Protein AF-A0A8S2FU86-F1 (afdb_monomer_lite)

Organism: NCBI:txid1234261

Foldseek 3Di:
DFDQAQQRDTDPPPPPPDPPVVVVVVQVPPWDPDAAKAADPVRPQQWIWGADPRDIDIDGHDPQWGADHVVSDIDGPDPDDPPDPPVVVVVVVVVVVVVVVVVVVVVVVVVVVVVVD

InterPro domains:
  IPR002557 Chitin binding domain [PF01607] (32-72)
  IPR036508 Chitin binding domain superfamily [SSF57625] (30-71)

pLDDT: mean 70.26, std 14.3, range [45.41, 91.31]

Radius of gyration: 26.47 Å; chains: 1; bounding box: 70×22×76 Å

Structure (mmCIF, N/CA/C/O backbone):
data_AF-A0A8S2FU86-F1
#
_entry.id   AF-A0A8S2FU86-F1
#
loop_
_atom_site.group_PDB
_atom_site.id
_atom_site.type_symbol
_atom_site.label_atom_id
_atom_site.label_alt_id
_atom_site.label_comp_id
_atom_site.label_asym_id
_atom_site.label_entity_id
_atom_site.label_seq_id
_atom_site.pdbx_PDB_ins_code
_atom_site.Cartn_x
_atom_site.Cartn_y
_atom_site.Cartn_z
_atom_site.occupancy
_atom_site.B_iso_or_equiv
_atom_site.auth_seq_id
_atom_site.auth_comp_id
_atom_site.auth_asym_id
_atom_site.auth_atom_id
_atom_site.pdbx_PDB_model_num
ATOM 1 N N . MET A 1 1 ? 17.126 -7.234 12.240 1.00 46.38 1 MET A N 1
ATOM 2 C CA . MET A 1 1 ? 16.376 -6.029 12.678 1.00 46.38 1 MET A CA 1
ATOM 3 C C . MET A 1 1 ? 14.933 -6.176 12.213 1.00 46.38 1 MET A C 1
ATOM 5 O O . MET A 1 1 ? 14.732 -6.398 11.024 1.00 46.38 1 MET A O 1
ATOM 9 N N . ARG A 1 2 ? 13.944 -6.123 13.115 1.00 45.75 2 ARG A N 1
ATOM 10 C CA . ARG A 1 2 ? 12.520 -6.185 12.735 1.00 45.75 2 ARG A CA 1
ATOM 11 C C . ARG A 1 2 ? 12.142 -4.911 11.973 1.00 45.75 2 ARG A C 1
ATOM 13 O O . ARG A 1 2 ? 12.569 -3.826 12.359 1.00 45.75 2 ARG A O 1
ATOM 20 N N . GLY A 1 3 ? 11.417 -5.045 10.869 1.00 53.75 3 GLY A N 1
ATOM 21 C CA . GLY A 1 3 ? 10.930 -3.921 10.079 1.00 53.75 3 GLY A CA 1
ATOM 22 C C . GLY A 1 3 ? 9.419 -3.927 10.031 1.00 53.75 3 GLY A C 1
ATOM 23 O O . GLY A 1 3 ? 8.832 -4.976 9.815 1.00 53.75 3 GLY A O 1
ATOM 24 N N . VAL A 1 4 ? 8.816 -2.765 10.227 1.00 58.75 4 VAL A N 1
ATOM 25 C CA . VAL A 1 4 ? 7.375 -2.591 10.069 1.00 58.75 4 VAL A CA 1
ATOM 26 C C . VAL A 1 4 ? 7.087 -2.346 8.586 1.00 58.75 4 VAL A C 1
ATOM 28 O O . VAL A 1 4 ? 7.834 -1.601 7.946 1.00 58.75 4 VAL A O 1
ATOM 31 N N . ASP A 1 5 ? 6.091 -3.022 8.024 1.00 69.56 5 ASP A N 1
ATOM 32 C CA . ASP A 1 5 ? 5.603 -2.768 6.667 1.00 69.56 5 ASP A CA 1
ATOM 33 C C . ASP A 1 5 ? 4.560 -1.635 6.641 1.00 69.56 5 ASP A C 1
ATOM 35 O O . ASP A 1 5 ? 4.272 -0.996 7.656 1.00 69.56 5 ASP A O 1
ATOM 39 N N . CYS A 1 6 ? 3.988 -1.374 5.468 1.00 70.38 6 CYS A N 1
ATOM 40 C CA . CYS A 1 6 ? 2.971 -0.339 5.302 1.00 70.38 6 CYS A CA 1
ATOM 41 C C . CYS A 1 6 ? 1.690 -0.603 6.099 1.00 70.38 6 CYS A C 1
ATOM 43 O O . CYS A 1 6 ? 0.937 0.326 6.364 1.00 70.38 6 CYS A O 1
ATOM 45 N N . HIS A 1 7 ? 1.476 -1.829 6.564 1.00 66.25 7 HIS A N 1
ATOM 46 C CA . HIS A 1 7 ? 0.316 -2.233 7.351 1.00 66.25 7 HIS A CA 1
ATOM 47 C C . HIS A 1 7 ? 0.549 -2.153 8.854 1.00 66.25 7 HIS A C 1
ATOM 49 O O . HIS A 1 7 ? -0.368 -2.422 9.627 1.00 66.25 7 HIS A O 1
ATOM 55 N N . GLY A 1 8 ? 1.752 -1.786 9.295 1.00 62.31 8 GLY A N 1
ATOM 56 C CA . GLY A 1 8 ? 2.080 -1.815 10.715 1.00 62.31 8 GLY A CA 1
ATOM 57 C C . GLY A 1 8 ? 2.485 -3.205 11.220 1.00 62.31 8 GLY A C 1
ATOM 58 O O . GLY A 1 8 ? 2.649 -3.381 12.428 1.00 62.31 8 GLY A O 1
ATOM 59 N N . VAL A 1 9 ? 2.670 -4.189 10.335 1.00 61.69 9 VAL A N 1
ATOM 60 C CA . VAL A 1 9 ? 3.047 -5.564 10.675 1.00 61.69 9 VAL A CA 1
ATOM 61 C C . VAL A 1 9 ? 4.567 -5.674 10.786 1.00 61.69 9 VAL A C 1
ATOM 63 O O . VAL A 1 9 ? 5.331 -5.224 9.931 1.00 61.69 9 VAL A O 1
ATOM 66 N N . LEU A 1 10 ? 5.032 -6.284 11.878 1.00 56.75 10 LEU A N 1
ATOM 67 C CA . LEU A 1 10 ? 6.447 -6.569 12.106 1.00 56.75 10 LEU A CA 1
ATOM 68 C C . LEU A 1 10 ? 6.888 -7.743 11.227 1.00 56.75 10 LEU A C 1
ATOM 70 O O . LEU A 1 10 ? 6.713 -8.902 11.594 1.00 56.75 10 LEU A O 1
ATOM 74 N N . HIS A 1 11 ? 7.532 -7.444 10.105 1.00 59.22 11 HIS A N 1
ATOM 75 C CA . HIS A 1 11 ? 8.194 -8.442 9.279 1.00 59.22 11 HIS A CA 1
ATOM 76 C C . HIS A 1 11 ? 9.670 -8.593 9.662 1.00 59.22 11 HIS A C 1
ATOM 78 O O . HIS A 1 11 ? 10.406 -7.631 9.929 1.00 59.22 11 HIS A O 1
ATOM 84 N N . GLU A 1 12 ? 10.138 -9.837 9.656 1.00 56.38 12 GLU A N 1
ATOM 85 C CA . GLU A 1 12 ? 11.555 -10.161 9.731 1.00 56.38 12 GLU A CA 1
ATOM 86 C C . GLU A 1 12 ? 12.217 -9.704 8.420 1.00 56.38 12 GLU A C 1
ATOM 88 O O . GLU A 1 12 ? 12.106 -10.349 7.378 1.00 56.38 12 GLU A O 1
ATOM 93 N N . LYS A 1 13 ? 12.834 -8.511 8.421 1.00 50.66 13 LYS A N 1
ATOM 94 C CA . LYS A 1 13 ? 13.520 -7.978 7.235 1.00 50.66 13 LYS A CA 1
ATOM 95 C C . LYS A 1 13 ? 14.613 -8.971 6.831 1.00 50.66 13 LYS A C 1
ATOM 97 O O . LYS A 1 13 ? 15.642 -9.045 7.502 1.00 50.66 13 LYS A O 1
ATOM 102 N N . ARG A 1 14 ? 14.434 -9.663 5.699 1.00 50.34 14 ARG A N 1
ATOM 103 C CA . ARG A 1 14 ? 15.529 -10.343 4.996 1.00 50.34 14 ARG A CA 1
ATOM 104 C C . ARG A 1 14 ? 16.529 -9.254 4.594 1.00 50.34 14 ARG A C 1
ATOM 106 O O . ARG A 1 14 ? 16.272 -8.494 3.661 1.00 50.34 14 ARG A O 1
ATOM 113 N N . GLN A 1 15 ? 17.605 -9.099 5.365 1.00 49.22 15 GLN A N 1
ATOM 114 C CA . GLN A 1 15 ? 18.684 -8.165 5.058 1.00 49.22 15 GLN A CA 1
ATOM 115 C C . GLN A 1 15 ? 19.341 -8.635 3.760 1.00 49.22 15 GLN A C 1
ATOM 117 O O . GLN A 1 15 ? 20.194 -9.517 3.762 1.00 49.22 15 GLN A O 1
ATOM 122 N N . ARG A 1 16 ? 18.920 -8.071 2.625 1.00 57.03 16 ARG A N 1
ATOM 123 C CA . ARG A 1 16 ? 19.759 -8.085 1.432 1.00 57.03 16 ARG A CA 1
ATOM 124 C C . ARG A 1 16 ? 20.895 -7.119 1.738 1.00 57.03 16 ARG A C 1
ATOM 126 O O . ARG A 1 16 ? 20.715 -5.913 1.602 1.00 57.03 16 ARG A O 1
ATOM 133 N N . ASN A 1 17 ? 22.016 -7.645 2.227 1.00 53.78 17 ASN A N 1
ATOM 134 C CA . ASN A 1 17 ? 23.288 -6.931 2.246 1.00 53.78 17 ASN A CA 1
ATOM 135 C C . ASN A 1 17 ? 23.696 -6.723 0.785 1.00 53.78 17 ASN A C 1
ATOM 137 O O . ASN A 1 17 ? 24.455 -7.505 0.221 1.00 53.78 17 ASN A O 1
ATOM 141 N N . LEU A 1 18 ? 23.080 -5.734 0.144 1.00 59.16 18 LEU A N 1
ATOM 142 C CA . LEU A 1 18 ? 23.389 -5.332 -1.214 1.00 59.16 18 LEU A CA 1
ATOM 143 C C . LEU A 1 18 ? 24.416 -4.197 -1.112 1.00 59.16 18 LEU A C 1
ATOM 145 O O . LEU A 1 18 ? 24.179 -3.262 -0.341 1.00 59.16 18 LEU A O 1
ATOM 149 N N . PRO A 1 19 ? 25.562 -4.279 -1.808 1.00 62.34 19 PRO A N 1
ATOM 150 C CA . PRO A 1 19 ? 26.570 -3.226 -1.762 1.00 62.34 19 PRO A CA 1
ATOM 151 C C . PRO A 1 19 ? 25.945 -1.881 -2.155 1.00 62.34 19 PRO A C 1
ATOM 153 O O . PRO A 1 19 ? 25.073 -1.825 -3.022 1.00 62.34 19 PRO A O 1
ATOM 156 N N . LEU A 1 20 ? 26.386 -0.798 -1.506 1.00 54.28 20 LEU A N 1
ATOM 157 C CA . LEU A 1 20 ? 25.881 0.568 -1.713 1.00 54.28 20 LEU A CA 1
ATOM 158 C C . LEU A 1 20 ? 25.913 1.010 -3.188 1.00 54.28 20 LEU A C 1
ATOM 160 O O . LEU A 1 20 ? 25.058 1.787 -3.605 1.00 54.28 20 LEU A O 1
ATOM 164 N N . GLU A 1 21 ? 26.825 0.456 -3.991 1.00 50.16 21 GLU A N 1
ATOM 165 C CA . GLU A 1 21 ? 26.894 0.671 -5.443 1.00 50.16 21 GLU A CA 1
ATOM 166 C C . GLU A 1 21 ? 25.683 0.115 -6.217 1.00 50.16 21 GLU A C 1
ATOM 168 O O . GLU A 1 21 ? 25.319 0.669 -7.251 1.00 50.16 21 GLU A O 1
ATOM 173 N N . LEU A 1 22 ? 24.993 -0.920 -5.718 1.00 54.06 22 LEU A N 1
ATOM 174 C CA . LEU A 1 22 ? 23.789 -1.476 -6.357 1.00 54.06 22 LEU A CA 1
ATOM 175 C C . LEU A 1 22 ? 22.488 -0.768 -5.949 1.00 54.06 22 LEU A C 1
ATOM 177 O O . LEU A 1 22 ? 21.513 -0.830 -6.693 1.00 54.06 22 LEU A O 1
ATOM 181 N N . LEU A 1 23 ? 22.457 -0.075 -4.804 1.00 54.56 23 LEU A N 1
ATOM 182 C CA . LEU A 1 23 ? 21.274 0.682 -4.358 1.00 54.56 23 LEU A CA 1
ATOM 183 C C . LEU A 1 23 ? 20.972 1.884 -5.268 1.00 54.56 23 LEU A C 1
ATOM 185 O O . LEU A 1 23 ? 19.824 2.311 -5.377 1.00 54.56 23 LEU A O 1
ATOM 189 N N . ILE A 1 24 ? 21.998 2.423 -5.932 1.00 55.12 24 ILE A N 1
ATOM 190 C CA . ILE A 1 24 ? 21.858 3.542 -6.873 1.00 55.12 24 ILE A CA 1
ATOM 191 C C . ILE A 1 24 ? 21.221 3.062 -8.187 1.00 55.12 24 ILE A C 1
ATOM 193 O O . ILE A 1 24 ? 20.381 3.757 -8.754 1.00 55.12 24 ILE A O 1
ATOM 197 N N . ILE A 1 25 ? 21.558 1.850 -8.638 1.00 54.66 25 ILE A N 1
ATOM 198 C CA . ILE A 1 25 ? 21.024 1.263 -9.875 1.00 54.66 25 ILE A CA 1
ATOM 199 C C . ILE A 1 25 ? 19.578 0.772 -9.681 1.00 54.66 25 ILE A C 1
ATOM 201 O O . ILE A 1 25 ? 18.781 0.861 -10.610 1.00 54.66 25 ILE A O 1
ATOM 205 N N . ASP A 1 26 ? 19.202 0.327 -8.476 1.00 53.88 26 ASP A N 1
ATOM 206 C CA . ASP A 1 26 ? 17.845 -0.173 -8.182 1.00 53.88 26 ASP A CA 1
ATOM 207 C C . ASP A 1 26 ? 16.778 0.937 -8.284 1.00 53.88 26 ASP A C 1
ATOM 209 O O . ASP A 1 26 ? 15.682 0.704 -8.787 1.00 53.88 26 ASP A O 1
ATOM 213 N N . ARG A 1 27 ? 17.117 2.183 -7.907 1.00 53.78 27 ARG A N 1
ATOM 214 C CA . ARG A 1 27 ? 16.218 3.342 -8.083 1.00 53.78 27 ARG A CA 1
ATOM 215 C C . ARG A 1 27 ? 16.031 3.770 -9.539 1.00 53.78 27 ARG A C 1
ATOM 217 O O . ARG A 1 27 ? 14.991 4.324 -9.870 1.00 53.78 27 ARG A O 1
ATOM 224 N N . LEU A 1 28 ? 17.019 3.521 -10.397 1.00 57.00 28 LEU A N 1
ATOM 225 C CA . LEU A 1 28 ? 16.978 3.861 -11.825 1.00 57.00 28 LEU A CA 1
ATOM 226 C C . LEU A 1 28 ? 16.390 2.739 -12.690 1.00 57.00 28 LEU A C 1
ATOM 228 O O . LEU A 1 28 ? 16.130 2.948 -13.872 1.00 57.00 28 LEU A O 1
ATOM 232 N N . LYS A 1 29 ? 16.187 1.548 -12.118 1.00 63.16 29 LYS A N 1
ATOM 233 C CA . LYS A 1 29 ? 15.731 0.354 -12.835 1.00 63.16 29 LYS A CA 1
ATOM 234 C C . LYS A 1 29 ? 14.350 -0.099 -12.370 1.00 63.16 29 LYS A C 1
ATOM 236 O O . LYS A 1 29 ? 14.076 -1.296 -12.289 1.00 63.16 29 LYS A O 1
ATOM 241 N N . PHE A 1 30 ? 13.465 0.850 -12.083 1.00 68.50 30 PHE A N 1
ATOM 242 C CA . PHE A 1 30 ? 12.054 0.524 -11.974 1.00 68.50 30 PHE A CA 1
ATOM 243 C C . PHE A 1 30 ? 11.493 0.355 -13.390 1.00 68.50 30 PHE A C 1
ATOM 245 O O . PHE A 1 30 ? 11.272 1.328 -14.103 1.00 68.50 30 PHE A O 1
ATOM 252 N N . ASN A 1 31 ? 11.355 -0.897 -13.831 1.00 70.44 31 ASN A N 1
ATOM 253 C CA . ASN A 1 31 ? 10.819 -1.214 -15.149 1.00 70.44 31 ASN A CA 1
ATOM 254 C C . ASN A 1 31 ? 9.381 -1.714 -15.005 1.00 70.44 31 ASN A C 1
ATOM 256 O O . ASN A 1 31 ? 9.143 -2.742 -14.364 1.00 70.44 31 ASN A O 1
ATOM 260 N N . CYS A 1 32 ? 8.439 -0.997 -15.613 1.00 77.12 32 CYS A N 1
ATOM 261 C CA . CYS A 1 32 ? 7.048 -1.419 -15.696 1.00 77.12 32 CYS A CA 1
ATOM 262 C C . CYS A 1 32 ? 6.970 -2.745 -16.463 1.00 77.12 32 CYS A C 1
ATOM 264 O O . CYS A 1 32 ? 7.343 -2.821 -17.631 1.00 77.12 32 CYS A O 1
ATOM 266 N N . THR A 1 33 ? 6.517 -3.808 -15.799 1.00 79.38 33 THR A N 1
ATOM 267 C CA . THR A 1 33 ? 6.319 -5.123 -16.441 1.00 79.38 33 THR A CA 1
ATOM 268 C C . THR A 1 33 ? 4.911 -5.267 -16.999 1.00 79.38 33 THR A C 1
ATOM 270 O O . THR A 1 33 ? 4.722 -5.902 -18.032 1.00 79.38 33 THR A O 1
ATOM 273 N N . THR A 1 34 ? 3.937 -4.649 -16.335 1.00 86.75 34 THR A N 1
ATOM 274 C CA . THR A 1 34 ? 2.534 -4.572 -16.737 1.00 86.75 34 THR A CA 1
ATOM 275 C C . THR A 1 34 ? 1.963 -3.224 -16.313 1.00 86.75 34 THR A C 1
ATOM 277 O O . THR A 1 34 ? 2.511 -2.562 -15.431 1.00 86.75 34 THR A O 1
ATOM 280 N N . ASP A 1 35 ? 0.843 -2.833 -16.909 1.00 89.50 35 ASP A N 1
ATOM 281 C CA . ASP A 1 35 ? 0.107 -1.667 -16.435 1.00 89.50 35 ASP A CA 1
ATOM 282 C C . ASP A 1 35 ? -0.449 -1.931 -15.033 1.00 89.50 35 ASP A C 1
ATOM 284 O O . ASP A 1 35 ? -0.949 -3.022 -14.737 1.00 89.50 35 ASP A O 1
ATOM 288 N N . GLY A 1 36 ? -0.340 -0.941 -14.153 1.00 89.50 36 GLY A N 1
ATOM 289 C CA . GLY A 1 36 ? -0.780 -1.078 -12.773 1.00 89.50 36 GLY A CA 1
ATOM 290 C C . GLY A 1 36 ? -0.069 -0.153 -11.797 1.00 89.50 36 GLY A C 1
ATOM 291 O O . GLY A 1 36 ? 0.707 0.724 -12.169 1.00 89.50 36 GLY A O 1
ATOM 292 N N . LEU A 1 37 ? -0.370 -0.367 -10.518 1.00 89.19 37 LEU A N 1
ATOM 293 C CA . LEU A 1 37 ? 0.195 0.383 -9.403 1.00 89.19 37 LEU A CA 1
ATOM 294 C C . LEU A 1 37 ? 1.153 -0.509 -8.617 1.00 89.19 37 LEU A C 1
ATOM 296 O O . LEU A 1 37 ? 0.807 -1.637 -8.250 1.00 89.19 37 LEU A O 1
ATOM 300 N N . TYR A 1 38 ? 2.328 0.025 -8.315 1.00 87.06 38 TYR A N 1
ATOM 301 C CA . TYR A 1 38 ? 3.414 -0.681 -7.654 1.00 87.06 38 TYR A CA 1
ATOM 302 C C . TYR A 1 38 ? 3.906 0.086 -6.419 1.00 87.06 38 TYR A C 1
ATOM 304 O O . TYR A 1 38 ? 3.848 1.315 -6.391 1.00 87.06 38 TYR A O 1
ATOM 312 N N . PRO A 1 39 ? 4.403 -0.614 -5.385 1.00 84.56 39 PRO A N 1
ATOM 313 C CA . PRO A 1 39 ? 4.962 0.034 -4.202 1.00 84.56 39 PRO A CA 1
ATOM 314 C C . PRO A 1 39 ? 6.321 0.676 -4.469 1.00 84.56 39 PRO A C 1
ATOM 316 O O . PRO A 1 39 ? 7.097 0.179 -5.287 1.00 84.56 39 PRO A O 1
ATOM 319 N N . ASP A 1 40 ? 6.650 1.697 -3.681 1.00 84.12 40 ASP A N 1
ATOM 320 C CA . ASP A 1 40 ? 7.997 2.257 -3.652 1.00 84.12 40 ASP A CA 1
ATOM 321 C C . ASP A 1 40 ? 9.037 1.216 -3.162 1.00 84.12 40 ASP A C 1
ATOM 323 O O . ASP A 1 40 ? 8.860 0.584 -2.108 1.00 84.12 40 ASP A O 1
ATOM 327 N N . PRO A 1 41 ? 10.157 1.025 -3.887 1.00 75.06 41 PRO A N 1
ATOM 328 C CA . PRO A 1 41 ? 11.203 0.070 -3.523 1.00 75.06 41 PRO A CA 1
ATOM 329 C C . PRO A 1 41 ? 11.955 0.460 -2.242 1.00 75.06 41 PRO A C 1
ATOM 331 O O . PRO A 1 41 ? 12.520 -0.413 -1.573 1.00 75.06 41 PRO A O 1
ATOM 334 N N . ASN A 1 42 ? 11.938 1.741 -1.854 1.00 75.25 42 ASN A N 1
ATOM 335 C CA . ASN A 1 42 ? 12.507 2.215 -0.588 1.00 75.25 42 ASN A CA 1
ATOM 336 C C . ASN A 1 42 ? 11.565 1.981 0.605 1.00 75.25 42 ASN A C 1
ATOM 338 O O . ASN A 1 42 ? 11.956 2.246 1.745 1.00 75.25 42 ASN A O 1
ATOM 342 N N . LYS A 1 43 ? 10.385 1.390 0.364 1.00 73.81 43 LYS A N 1
ATOM 343 C CA . LYS A 1 43 ? 9.341 1.094 1.352 1.00 73.81 43 LYS A CA 1
ATOM 344 C C . LYS A 1 43 ? 8.676 2.347 1.922 1.00 73.81 43 LYS A C 1
ATOM 346 O O . LYS A 1 43 ? 8.207 2.310 3.061 1.00 73.81 43 LYS A O 1
ATOM 351 N N . ASP A 1 44 ? 8.629 3.436 1.158 1.00 79.88 44 ASP A N 1
ATOM 352 C CA . ASP A 1 44 ? 7.796 4.583 1.504 1.00 79.88 44 ASP A CA 1
ATOM 353 C C . ASP A 1 44 ? 6.334 4.311 1.134 1.00 79.88 44 ASP A C 1
ATOM 355 O O . ASP A 1 44 ? 5.946 4.260 -0.028 1.00 79.88 44 ASP A O 1
ATOM 359 N N . CYS A 1 45 ? 5.501 4.131 2.151 1.00 84.06 45 CYS A N 1
ATOM 360 C CA . CYS A 1 45 ? 4.096 3.767 1.990 1.00 84.06 45 CYS A CA 1
ATOM 361 C C . CYS A 1 45 ? 3.225 4.906 1.455 1.00 84.06 45 CYS A C 1
ATOM 363 O O . CYS A 1 45 ? 2.077 4.672 1.080 1.00 84.06 45 CYS A O 1
ATOM 365 N N . TYR A 1 46 ? 3.740 6.134 1.452 1.00 87.38 46 TYR A N 1
ATOM 366 C CA . TYR A 1 46 ? 3.055 7.293 0.894 1.00 87.38 46 TYR A CA 1
ATOM 367 C C . TYR A 1 46 ? 3.342 7.486 -0.589 1.00 87.38 46 TYR A C 1
ATOM 369 O O . TYR A 1 46 ? 2.709 8.336 -1.208 1.00 87.38 46 TYR A O 1
ATOM 377 N N . ILE A 1 47 ? 4.268 6.716 -1.156 1.00 88.31 47 ILE A N 1
ATOM 378 C CA . ILE A 1 47 ? 4.675 6.814 -2.551 1.00 88.31 47 ILE A CA 1
ATOM 379 C C . ILE A 1 47 ? 4.258 5.531 -3.266 1.00 88.31 47 ILE A C 1
ATOM 381 O O . ILE A 1 47 ? 4.420 4.422 -2.754 1.00 88.31 47 ILE A O 1
ATOM 385 N N . TYR A 1 48 ? 3.716 5.685 -4.466 1.00 89.19 48 TYR A N 1
ATOM 386 C CA . TYR A 1 48 ? 3.460 4.579 -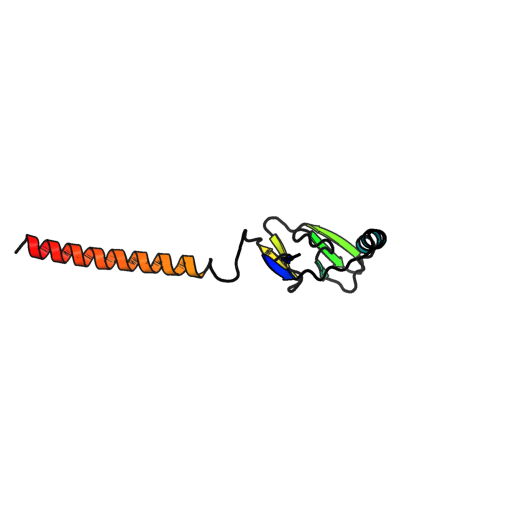5.374 1.00 89.19 48 TYR A CA 1
ATOM 387 C C . TYR A 1 48 ? 3.969 4.916 -6.770 1.00 89.19 48 TYR A C 1
ATOM 389 O O . TYR A 1 48 ? 4.152 6.077 -7.139 1.00 89.19 48 TYR A O 1
ATOM 397 N N . HIS A 1 49 ? 4.219 3.869 -7.541 1.00 89.81 49 HIS A N 1
ATOM 398 C CA . HIS A 1 49 ? 4.617 3.962 -8.932 1.00 89.81 49 HIS A CA 1
ATOM 399 C C . HIS A 1 49 ? 3.442 3.549 -9.807 1.00 89.81 49 HIS A C 1
ATOM 401 O O . HIS A 1 49 ? 2.954 2.421 -9.690 1.00 89.81 49 HIS A O 1
ATOM 407 N N . SER A 1 50 ? 2.980 4.454 -10.661 1.00 89.56 50 SER A N 1
ATOM 408 C CA . SER A 1 50 ? 1.980 4.167 -11.680 1.00 89.56 50 SER A CA 1
ATOM 409 C C . SER A 1 50 ? 2.687 3.791 -12.980 1.00 89.56 50 SER A C 1
ATOM 411 O O . SER A 1 50 ? 3.643 4.429 -13.416 1.00 89.56 50 SER A O 1
ATOM 413 N N . CYS A 1 51 ? 2.248 2.682 -13.563 1.00 91.12 51 CYS A N 1
ATOM 414 C CA . CYS A 1 51 ? 2.710 2.191 -14.848 1.00 91.12 51 CYS A CA 1
ATOM 415 C C . CYS A 1 51 ? 1.534 2.176 -15.812 1.00 91.12 51 CYS A C 1
ATOM 417 O O . CYS A 1 51 ? 0.540 1.492 -15.552 1.00 91.12 51 CYS A O 1
ATOM 419 N N . LEU A 1 52 ? 1.658 2.901 -16.919 1.00 90.50 52 LEU A N 1
ATOM 420 C CA . LEU A 1 52 ? 0.658 2.912 -17.981 1.00 90.50 52 LEU A CA 1
ATOM 421 C C . LEU A 1 52 ? 1.341 2.959 -19.347 1.00 90.50 52 LEU A C 1
ATOM 423 O O . LEU A 1 52 ? 2.080 3.896 -19.642 1.00 90.50 52 LEU A O 1
ATOM 427 N N . ASN A 1 53 ? 1.096 1.961 -20.196 1.00 88.12 53 ASN A N 1
ATOM 428 C CA . ASN A 1 53 ? 1.695 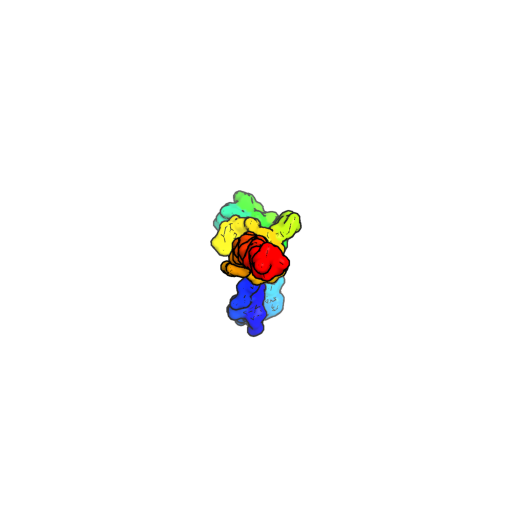1.831 -21.528 1.00 88.12 53 ASN A CA 1
ATOM 429 C C . ASN A 1 53 ? 3.235 1.923 -21.516 1.00 88.12 53 ASN A C 1
ATOM 431 O O . ASN A 1 53 ? 3.845 2.498 -22.417 1.00 88.12 53 ASN A O 1
ATOM 435 N N . GLY A 1 54 ? 3.872 1.382 -20.473 1.00 81.81 54 GLY A N 1
ATOM 436 C CA . GLY A 1 54 ? 5.327 1.441 -20.294 1.00 81.81 54 GLY A CA 1
ATOM 437 C C . GLY A 1 54 ? 5.870 2.794 -19.817 1.00 81.81 54 GLY A C 1
ATOM 438 O O . GLY A 1 54 ? 7.081 2.929 -19.657 1.00 81.81 54 GLY A O 1
ATOM 439 N N . ILE A 1 55 ? 5.003 3.776 -19.557 1.00 84.44 55 ILE A N 1
ATOM 440 C CA . ILE A 1 55 ? 5.363 5.030 -18.894 1.00 84.44 55 ILE A CA 1
ATOM 441 C C . ILE A 1 55 ? 5.285 4.805 -17.386 1.00 84.44 55 ILE A C 1
ATOM 443 O O . ILE A 1 55 ? 4.276 4.319 -16.877 1.00 84.44 55 ILE A O 1
ATOM 447 N N . HIS A 1 56 ? 6.372 5.144 -16.698 1.00 87.50 56 HIS A N 1
ATOM 448 C CA . HIS A 1 56 ? 6.495 5.102 -15.246 1.00 87.50 56 HIS A CA 1
ATOM 449 C C . HIS A 1 56 ? 6.348 6.509 -14.675 1.00 87.50 56 HIS A C 1
ATOM 451 O O . HIS A 1 56 ? 7.110 7.403 -15.042 1.00 87.50 56 HIS A O 1
ATOM 457 N N . GLU A 1 57 ? 5.419 6.683 -13.742 1.00 88.56 57 GLU A N 1
ATOM 458 C CA . GLU A 1 57 ? 5.276 7.906 -12.960 1.00 88.56 57 GLU A CA 1
ATOM 459 C C . GL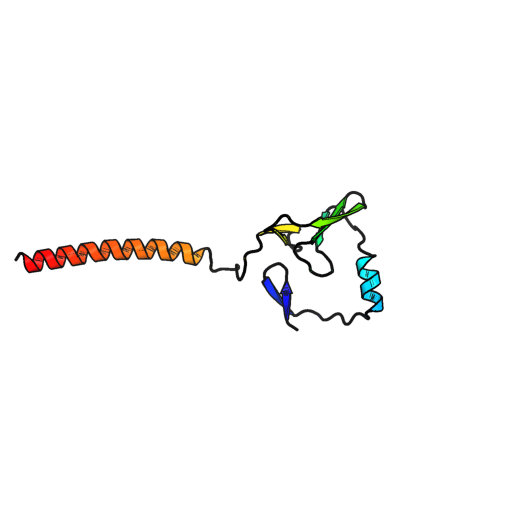U A 1 57 ? 5.339 7.604 -11.459 1.00 88.56 57 GLU A C 1
ATOM 461 O O . GLU A 1 57 ? 5.017 6.511 -10.984 1.00 88.56 57 GLU A O 1
ATOM 466 N N . ILE A 1 58 ? 5.840 8.578 -10.698 1.00 89.25 58 ILE A N 1
ATOM 467 C CA . ILE A 1 58 ? 5.925 8.517 -9.240 1.00 89.25 58 ILE A CA 1
ATOM 468 C C . ILE A 1 58 ? 4.856 9.447 -8.691 1.00 89.25 58 ILE A C 1
ATOM 470 O O . ILE A 1 58 ? 4.878 10.648 -8.958 1.00 89.25 58 ILE A O 1
ATOM 474 N N . GLU A 1 59 ? 3.956 8.899 -7.889 1.00 90.69 59 GLU A N 1
ATOM 475 C CA . GLU A 1 59 ? 2.829 9.629 -7.332 1.00 90.69 59 GLU A CA 1
ATOM 476 C C . GLU A 1 59 ? 2.770 9.473 -5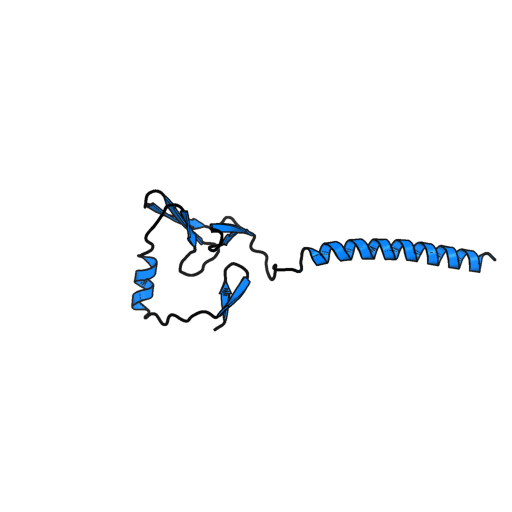.812 1.00 90.69 59 GLU A C 1
ATOM 478 O O . GLU A 1 59 ? 3.230 8.486 -5.226 1.00 90.69 59 GLU A O 1
ATOM 483 N N . TYR A 1 60 ? 2.190 10.480 -5.162 1.00 91.31 60 TYR A N 1
ATOM 484 C CA . TYR A 1 60 ? 1.983 10.493 -3.722 1.00 91.31 60 TYR A CA 1
ATOM 485 C C . TYR A 1 60 ? 0.542 10.122 -3.393 1.00 91.31 60 TYR A C 1
ATOM 487 O O . TYR A 1 60 ? -0.407 10.645 -3.976 1.00 91.31 60 TYR A O 1
ATOM 495 N N . CYS A 1 61 ? 0.371 9.260 -2.397 1.00 88.00 61 CYS A N 1
ATOM 496 C CA . CYS A 1 61 ? -0.930 8.984 -1.813 1.00 88.00 61 CYS A CA 1
ATOM 497 C C . CYS A 1 61 ? -1.500 10.266 -1.200 1.00 88.00 61 CYS A C 1
ATOM 499 O O . CYS A 1 61 ? -0.818 10.978 -0.457 1.00 88.00 61 CYS A O 1
ATOM 501 N N . GLN A 1 62 ? -2.779 10.536 -1.452 1.00 89.81 62 GLN A N 1
ATOM 502 C CA . GLN A 1 62 ? -3.474 11.624 -0.776 1.00 89.81 62 GLN A CA 1
ATOM 503 C C . GLN A 1 62 ? -3.557 11.332 0.727 1.00 89.81 62 GLN A C 1
ATOM 505 O O . GLN A 1 62 ? -4.026 10.272 1.127 1.00 89.81 62 GLN A O 1
ATOM 510 N N . TYR A 1 63 ? -3.137 12.267 1.579 1.00 83.38 63 TYR A N 1
ATOM 511 C CA . TYR A 1 63 ? -3.262 12.113 3.032 1.00 83.38 63 TYR A CA 1
ATOM 512 C C . TYR A 1 63 ? -4.737 11.896 3.444 1.00 83.38 63 TYR A C 1
ATOM 514 O O . TYR A 1 63 ? -5.593 12.636 2.954 1.00 83.38 63 TYR A O 1
ATOM 522 N N . PRO A 1 64 ? -5.070 10.942 4.347 1.00 83.19 64 PRO A N 1
ATOM 523 C CA . PRO A 1 64 ? -4.204 10.102 5.193 1.00 83.19 64 PRO A CA 1
ATOM 524 C C . PRO A 1 64 ? -3.927 8.693 4.625 1.00 83.19 64 PRO A C 1
ATOM 526 O O . PRO A 1 64 ? -3.747 7.740 5.385 1.00 83.19 64 PRO A O 1
ATOM 529 N N . LEU A 1 65 ? -3.955 8.524 3.305 1.00 85.12 65 LEU A N 1
ATOM 530 C CA . LEU A 1 65 ? -3.825 7.224 2.655 1.00 85.12 65 LEU A CA 1
ATOM 531 C C . LEU A 1 65 ? -2.367 6.781 2.513 1.00 85.12 65 LEU A C 1
ATOM 533 O O . LEU A 1 65 ? -1.437 7.586 2.471 1.00 85.12 65 LEU A O 1
ATOM 537 N N . ILE A 1 66 ? -2.208 5.470 2.401 1.00 88.00 66 ILE A N 1
ATOM 538 C CA . ILE A 1 66 ? -0.978 4.763 2.062 1.00 88.00 66 ILE A CA 1
ATOM 539 C C . ILE A 1 66 ? -1.291 3.665 1.041 1.00 88.00 66 ILE A C 1
ATOM 541 O O . ILE A 1 66 ? -2.419 3.163 0.973 1.00 88.00 66 ILE A O 1
ATOM 545 N N . PHE A 1 67 ? -0.295 3.269 0.256 1.00 87.25 67 PHE A N 1
ATOM 546 C CA . PHE A 1 67 ? -0.440 2.222 -0.746 1.00 87.25 67 PHE A CA 1
ATOM 547 C C . PHE A 1 67 ? -0.151 0.833 -0.159 1.00 87.25 67 PHE A C 1
ATOM 549 O O . PHE A 1 67 ? 0.894 0.587 0.442 1.00 87.25 67 PHE A O 1
ATOM 556 N N . ASN A 1 68 ? -1.086 -0.094 -0.354 1.00 83.25 68 ASN A N 1
ATOM 557 C CA . ASN A 1 68 ? -0.960 -1.500 0.005 1.00 83.25 68 ASN A CA 1
ATOM 558 C C . ASN A 1 68 ? -0.494 -2.311 -1.221 1.00 83.25 68 ASN A C 1
ATOM 560 O O . ASN A 1 68 ? -1.309 -2.525 -2.126 1.00 83.25 68 ASN A O 1
ATOM 564 N N . PRO A 1 69 ? 0.749 -2.835 -1.231 1.00 77.31 69 PRO A N 1
ATOM 565 C CA . PRO A 1 69 ? 1.268 -3.620 -2.350 1.00 77.31 69 PRO A CA 1
ATOM 566 C C . PRO A 1 69 ? 0.627 -4.994 -2.531 1.00 77.31 69 PRO A C 1
ATOM 568 O O . PRO A 1 69 ? 0.578 -5.486 -3.650 1.00 77.31 69 PRO A O 1
ATOM 571 N N . GLU A 1 70 ? 0.134 -5.626 -1.466 1.00 80.00 70 GLU A N 1
ATOM 572 C CA . GLU A 1 70 ? -0.464 -6.966 -1.557 1.00 80.00 70 GLU A CA 1
ATOM 573 C C . GLU A 1 70 ? -1.815 -6.946 -2.270 1.00 80.00 70 GLU A C 1
ATOM 575 O O . GLU A 1 70 ? -2.231 -7.931 -2.875 1.00 80.00 70 GLU A O 1
ATOM 580 N N . LYS A 1 71 ? -2.525 -5.818 -2.162 1.00 76.56 71 LYS A N 1
ATOM 581 C CA . LYS A 1 71 ? -3.867 -5.638 -2.728 1.00 76.56 71 LYS A CA 1
ATOM 582 C C . LYS A 1 71 ? -3.906 -4.617 -3.862 1.00 76.56 71 LYS A C 1
ATOM 584 O O . LYS A 1 71 ? -4.999 -4.361 -4.360 1.00 76.56 71 LYS A O 1
ATOM 589 N N . SER A 1 72 ? -2.766 -4.007 -4.201 1.00 81.56 72 SER A N 1
ATOM 590 C CA . SER A 1 72 ? -2.647 -2.851 -5.102 1.00 81.56 72 SER A CA 1
ATOM 591 C C . SER A 1 72 ? -3.734 -1.797 -4.851 1.00 81.56 72 SER A C 1
ATOM 593 O O . SER A 1 72 ? -4.434 -1.365 -5.765 1.00 81.56 72 SER A O 1
ATOM 595 N N . LYS A 1 73 ? -3.942 -1.435 -3.578 1.00 83.50 73 LYS A N 1
ATOM 596 C CA . LYS A 1 73 ? 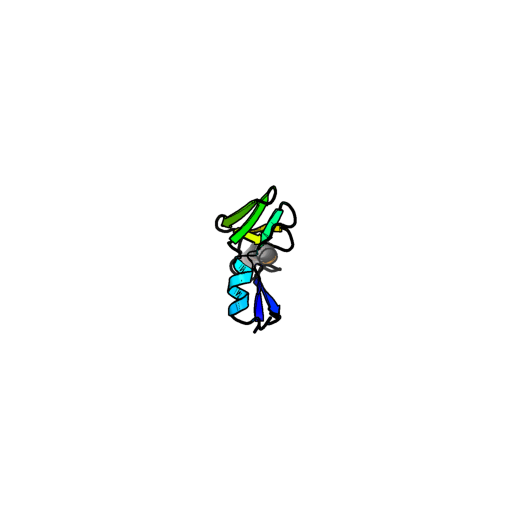-5.043 -0.564 -3.128 1.00 83.50 73 LYS A CA 1
ATOM 597 C C . LYS A 1 73 ? -4.568 0.485 -2.140 1.00 83.50 73 LYS A C 1
ATOM 599 O O . LYS A 1 73 ? -3.653 0.243 -1.364 1.00 83.50 73 LYS A O 1
ATOM 604 N N . PHE A 1 74 ? -5.269 1.608 -2.094 1.00 89.00 74 PHE A N 1
ATOM 605 C CA . PHE A 1 74 ? -5.059 2.630 -1.075 1.00 89.00 74 PHE A CA 1
ATOM 606 C C . PHE A 1 74 ? -5.833 2.280 0.197 1.00 89.00 74 PHE A C 1
ATOM 608 O O . PHE A 1 74 ? -7.006 1.906 0.138 1.00 89.00 74 PHE A O 1
ATOM 615 N N . ILE A 1 75 ? -5.175 2.388 1.347 1.00 83.44 75 ILE A N 1
ATOM 616 C CA . ILE A 1 75 ? -5.774 2.187 2.670 1.00 83.44 75 ILE A CA 1
ATOM 617 C C . ILE A 1 75 ? -5.463 3.395 3.554 1.00 83.44 75 ILE A C 1
ATOM 619 O O . ILE A 1 75 ? -4.460 4.072 3.357 1.00 83.44 75 ILE A O 1
ATOM 623 N N . ILE A 1 76 ? -6.322 3.685 4.528 1.00 82.44 76 ILE A N 1
ATOM 624 C CA . ILE A 1 76 ? -6.073 4.758 5.498 1.00 82.44 76 ILE A CA 1
ATOM 625 C C . ILE A 1 76 ? -4.941 4.321 6.428 1.00 82.44 76 ILE A C 1
ATOM 627 O O . ILE A 1 76 ? -4.984 3.219 6.975 1.00 82.44 76 ILE A O 1
ATOM 631 N N . LYS A 1 77 ? -3.952 5.192 6.649 1.00 74.75 77 LYS A N 1
ATOM 632 C CA . LYS A 1 77 ? -2.932 4.978 7.674 1.00 74.75 77 LYS A CA 1
ATOM 633 C C . LYS A 1 77 ? -3.566 5.174 9.045 1.00 74.75 77 LYS A C 1
ATOM 635 O O . LYS A 1 77 ? -3.636 6.294 9.552 1.00 74.75 77 LYS A O 1
ATOM 640 N N . THR A 1 78 ? -4.029 4.092 9.660 1.00 66.69 78 THR A N 1
ATOM 641 C CA . THR A 1 78 ? -4.412 4.144 11.067 1.00 66.69 78 THR A CA 1
ATOM 642 C C . THR A 1 78 ? -3.139 4.201 11.908 1.00 66.69 78 THR A C 1
ATOM 644 O O . THR A 1 78 ? -2.170 3.469 11.697 1.00 66.69 78 THR A O 1
ATOM 647 N N . HIS A 1 79 ? -3.077 5.171 12.816 1.00 53.09 79 HIS A N 1
ATOM 648 C CA . HIS A 1 79 ? -1.938 5.354 13.704 1.00 53.09 79 HIS A CA 1
ATOM 649 C C . HIS A 1 79 ? -1.969 4.260 14.785 1.00 53.09 79 HIS A C 1
ATOM 651 O O . HIS A 1 79 ? -2.455 4.479 15.889 1.00 53.09 79 HIS A O 1
ATOM 657 N N . GLY A 1 80 ? -1.448 3.079 14.449 1.00 51.97 80 GLY A N 1
ATOM 658 C CA . GLY A 1 80 ? -1.187 1.994 15.391 1.00 51.97 80 GLY A CA 1
ATOM 659 C C . GLY A 1 80 ? -2.317 0.971 15.548 1.00 51.97 80 GLY A C 1
ATOM 660 O O . GLY A 1 80 ? -3.322 1.229 16.198 1.00 51.97 80 GLY A O 1
ATOM 661 N N . ASN A 1 81 ? -2.023 -0.247 15.082 1.00 56.53 81 ASN A N 1
ATOM 662 C CA . ASN A 1 81 ? -2.581 -1.520 15.550 1.00 56.53 81 ASN A CA 1
ATOM 663 C C . ASN A 1 81 ? -4.046 -1.846 15.208 1.00 56.53 81 ASN A C 1
ATOM 665 O O . ASN A 1 81 ? -4.819 -2.231 16.088 1.00 56.53 81 ASN A O 1
ATOM 669 N N . ASP A 1 82 ? -4.403 -1.821 13.925 1.00 59.84 82 ASP A N 1
ATOM 670 C CA . ASP A 1 82 ? -5.677 -2.385 13.477 1.00 59.84 82 ASP A CA 1
ATOM 671 C C . ASP A 1 82 ? -5.481 -3.685 12.715 1.00 59.84 82 ASP A C 1
ATOM 673 O O . ASP A 1 82 ? -5.571 -3.745 11.491 1.00 59.84 82 ASP A O 1
ATOM 677 N N . THR A 1 83 ? -5.321 -4.766 13.473 1.00 56.09 83 THR A N 1
ATOM 678 C CA . THR A 1 83 ? -5.922 -6.023 13.028 1.00 56.09 83 THR A CA 1
ATOM 679 C C . THR A 1 83 ? -7.074 -6.514 13.874 1.00 56.09 83 THR A C 1
ATOM 681 O O . THR A 1 83 ? -7.735 -7.392 13.359 1.00 56.09 83 THR A O 1
ATOM 684 N N . ASN A 1 84 ? -7.416 -5.989 15.066 1.00 52.41 84 ASN A N 1
ATOM 685 C CA . ASN A 1 84 ? -8.614 -6.512 15.761 1.00 52.41 84 ASN A CA 1
ATOM 686 C C . ASN A 1 84 ? -9.272 -5.675 16.878 1.00 52.41 84 ASN A C 1
ATOM 688 O O . ASN A 1 84 ? -10.272 -6.152 17.401 1.00 52.41 84 ASN A O 1
ATOM 692 N N . ASN A 1 85 ? -8.814 -4.477 17.278 1.00 53.81 85 ASN A N 1
ATOM 693 C CA . ASN A 1 85 ? -9.333 -3.893 18.538 1.00 53.81 85 ASN A CA 1
ATOM 694 C C . ASN A 1 85 ? -10.213 -2.632 18.440 1.00 53.81 85 ASN A C 1
ATOM 696 O O . ASN A 1 85 ? -10.971 -2.374 19.369 1.00 53.81 85 ASN A O 1
ATOM 700 N N . GLN A 1 86 ? -10.223 -1.860 17.351 1.00 52.72 86 GLN A N 1
ATOM 701 C CA . GLN A 1 86 ? -11.060 -0.642 17.318 1.00 52.72 86 GLN A CA 1
ATOM 702 C C . GLN A 1 86 ? -12.531 -0.878 16.917 1.00 52.72 86 GLN A C 1
ATOM 704 O O . GLN A 1 86 ? -13.373 -0.026 17.182 1.00 52.72 86 GLN A O 1
ATOM 709 N N . ILE A 1 87 ? -12.885 -2.044 16.357 1.00 50.59 87 ILE A N 1
ATOM 710 C CA . ILE A 1 87 ? -14.297 -2.396 16.081 1.00 50.59 87 ILE A CA 1
ATOM 711 C C . ILE A 1 87 ? -14.963 -3.045 17.315 1.00 50.59 87 ILE A C 1
ATOM 713 O O . ILE A 1 87 ? -16.135 -2.794 17.590 1.00 50.59 87 ILE A O 1
ATOM 717 N N . TRP A 1 88 ? -14.214 -3.810 18.121 1.00 45.41 88 TRP A N 1
ATOM 718 C CA . TRP A 1 88 ? -14.728 -4.463 19.337 1.00 45.41 88 TRP A CA 1
ATOM 719 C C . TRP A 1 88 ? -14.882 -3.496 20.526 1.00 45.41 88 TRP A C 1
ATOM 721 O O . TRP A 1 88 ? -15.888 -3.552 21.236 1.00 45.41 88 TRP A O 1
ATOM 731 N N . LEU A 1 89 ? -13.959 -2.538 20.698 1.00 48.88 89 LEU A N 1
ATOM 732 C CA . LEU A 1 89 ? -14.002 -1.558 21.798 1.00 48.88 89 LEU A CA 1
ATOM 733 C C . LEU A 1 89 ? -15.165 -0.556 21.707 1.00 48.88 89 LEU A C 1
ATOM 735 O O . LEU A 1 89 ? -15.571 0.001 22.730 1.00 48.88 89 LEU A O 1
ATOM 739 N N . ALA A 1 90 ? -15.706 -0.314 20.510 1.00 47.62 90 ALA A N 1
ATOM 740 C CA . ALA A 1 90 ? -16.877 0.541 20.323 1.00 47.62 90 ALA A CA 1
ATOM 741 C C . ALA A 1 90 ? -18.194 -0.188 20.658 1.00 47.62 90 ALA A C 1
ATOM 743 O O . ALA A 1 90 ? -19.129 0.436 21.160 1.00 47.62 90 ALA A O 1
ATOM 744 N N . ASN A 1 91 ? -18.262 -1.506 20.435 1.00 51.44 91 ASN A N 1
ATOM 745 C CA . ASN A 1 91 ? -19.490 -2.285 20.607 1.00 51.44 91 ASN A CA 1
ATOM 746 C C . ASN A 1 91 ? -19.751 -2.685 22.078 1.00 51.44 91 ASN A C 1
ATOM 748 O O . ASN A 1 91 ? -20.884 -2.602 22.550 1.00 51.44 91 ASN A O 1
ATOM 752 N N . GLU A 1 92 ? -18.717 -3.026 22.861 1.00 48.06 92 GLU A N 1
ATOM 753 C CA . GLU A 1 92 ? -18.900 -3.365 24.289 1.00 48.06 92 GLU A CA 1
ATOM 754 C C . GLU A 1 92 ? -19.260 -2.154 25.163 1.00 48.06 92 GLU A C 1
ATOM 756 O O . GLU A 1 92 ? -20.098 -2.257 26.066 1.00 48.06 92 GLU A O 1
ATOM 761 N N . LYS A 1 93 ? -18.689 -0.976 24.876 1.00 51.84 93 LYS A N 1
ATOM 762 C CA . LYS A 1 93 ? -18.945 0.243 25.664 1.00 51.84 93 LYS A CA 1
ATOM 763 C C . LYS A 1 93 ? -20.400 0.715 25.569 1.00 51.84 93 LYS A C 1
ATOM 765 O O . LYS A 1 93 ? -20.926 1.248 26.545 1.00 51.84 93 LYS A O 1
ATOM 770 N N . ALA A 1 94 ? -21.072 0.476 24.441 1.00 51.69 94 ALA A N 1
ATOM 771 C CA . ALA A 1 94 ? -22.481 0.823 24.258 1.00 51.69 94 ALA A CA 1
ATOM 772 C C . ALA A 1 94 ? -23.436 -0.128 25.008 1.00 51.69 94 ALA A C 1
ATOM 774 O O . ALA A 1 94 ? -24.476 0.308 25.507 1.00 51.69 94 ALA A O 1
ATOM 775 N N . SER A 1 95 ? -23.083 -1.413 25.128 1.00 55.94 95 SER A N 1
ATOM 776 C CA . SER A 1 95 ? -23.922 -2.410 25.808 1.00 55.94 95 SER A CA 1
ATOM 777 C C . SER A 1 95 ? -23.853 -2.276 27.335 1.00 55.94 95 SER A C 1
ATOM 779 O O . SER A 1 95 ? -24.882 -2.253 28.011 1.00 55.94 95 SER A O 1
ATOM 781 N N . MET A 1 96 ? -22.655 -2.061 27.891 1.00 57.53 96 MET A N 1
ATOM 782 C CA . MET A 1 96 ? -22.466 -1.898 29.341 1.00 57.53 96 MET A CA 1
ATOM 783 C C . MET A 1 96 ? -23.157 -0.645 29.899 1.00 57.53 96 MET A C 1
ATOM 785 O O . MET A 1 96 ? -23.691 -0.675 31.007 1.00 57.53 96 MET A O 1
ATOM 789 N N . MET A 1 97 ? -23.227 0.440 29.121 1.00 60.28 97 MET A N 1
ATOM 790 C CA . MET A 1 97 ? -23.896 1.671 29.554 1.00 60.28 97 MET A CA 1
ATOM 791 C C . MET A 1 97 ? -25.422 1.497 29.687 1.00 60.28 97 MET A C 1
ATOM 793 O O . MET A 1 97 ? -26.027 2.075 30.588 1.00 60.28 97 MET A O 1
ATOM 797 N N . ARG A 1 98 ? -26.043 0.637 28.862 1.00 66.31 98 ARG A N 1
ATOM 798 C CA . ARG A 1 98 ? -27.476 0.299 28.968 1.00 66.31 98 ARG A CA 1
ATOM 799 C C . ARG A 1 98 ? -27.776 -0.581 30.183 1.00 66.31 98 ARG A C 1
ATOM 801 O O . ARG A 1 98 ? -28.774 -0.358 30.862 1.00 66.31 98 ARG A O 1
ATOM 808 N N . VAL A 1 99 ? -26.900 -1.539 30.488 1.00 68.06 99 VAL A N 1
ATOM 809 C CA . VAL A 1 99 ? -27.061 -2.448 31.639 1.00 68.06 99 VAL A CA 1
ATOM 810 C C . VAL A 1 99 ? -26.964 -1.691 32.969 1.00 68.06 99 VAL A C 1
ATOM 812 O O . VAL A 1 99 ? -27.764 -1.940 33.869 1.00 68.06 99 VAL A O 1
ATOM 815 N N . MET A 1 100 ? -26.057 -0.713 33.079 1.00 66.62 100 MET A N 1
ATOM 816 C CA . MET A 1 100 ? -25.910 0.103 34.294 1.00 66.62 100 MET A CA 1
ATOM 817 C C . MET A 1 100 ? -27.125 1.001 34.562 1.00 66.62 100 MET A C 1
ATOM 819 O O . MET A 1 100 ? -27.531 1.144 35.713 1.00 66.62 100 MET A O 1
ATOM 823 N N . MET A 1 101 ? -27.748 1.563 33.519 1.00 72.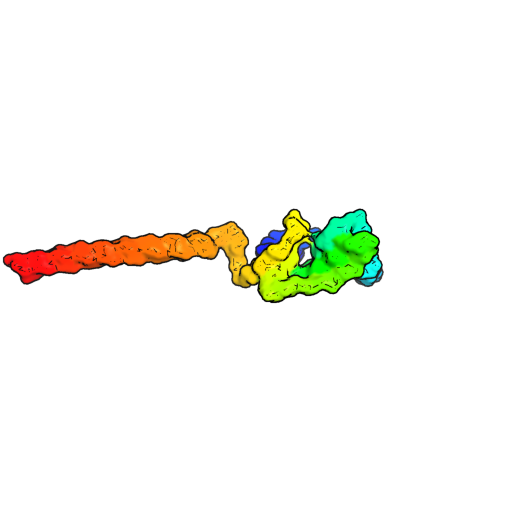31 101 MET A N 1
ATOM 824 C CA . MET A 1 101 ? -28.975 2.354 33.685 1.00 72.31 101 MET A CA 1
ATOM 825 C C . MET A 1 101 ? -30.149 1.495 34.167 1.00 72.31 101 MET A C 1
ATOM 827 O O . MET A 1 101 ? -30.865 1.897 35.080 1.00 72.31 101 MET A O 1
ATOM 831 N N . ILE A 1 102 ? -30.317 0.295 33.603 1.00 76.81 102 ILE A N 1
ATOM 832 C CA . ILE A 1 102 ? -31.407 -0.613 33.980 1.00 76.81 102 ILE A CA 1
ATOM 833 C C . ILE A 1 102 ? -31.236 -1.092 35.429 1.00 76.81 102 ILE A C 1
ATOM 835 O O . ILE A 1 102 ? -32.168 -0.978 36.222 1.00 76.81 102 ILE A O 1
ATOM 839 N N . LEU A 1 103 ? -30.042 -1.564 35.808 1.00 73.69 103 LEU A N 1
ATOM 840 C CA . LEU A 1 103 ? -29.768 -2.001 37.183 1.00 73.69 103 LEU A CA 1
ATOM 841 C C . LEU A 1 103 ? -29.905 -0.850 38.191 1.00 73.69 103 LEU A C 1
ATOM 843 O O . LEU A 1 103 ? -30.465 -1.049 39.268 1.00 73.69 103 LEU A O 1
ATOM 847 N N . GLY A 1 104 ? -29.474 0.363 37.829 1.00 73.44 104 GLY A N 1
ATOM 848 C CA . GLY A 1 104 ? -29.631 1.553 38.666 1.00 73.44 104 GLY A CA 1
ATOM 849 C C . GLY A 1 104 ? -31.093 1.889 38.982 1.00 73.44 104 GLY A C 1
ATOM 850 O O . GLY A 1 104 ? -31.410 2.219 40.124 1.00 73.44 104 GLY A O 1
ATOM 851 N N . MET A 1 105 ? -32.006 1.740 38.015 1.00 77.75 105 MET A N 1
ATOM 852 C CA . MET A 1 105 ? -33.440 1.982 38.237 1.00 77.75 105 MET A CA 1
ATOM 853 C C . MET A 1 105 ? -34.070 0.958 39.191 1.00 77.75 105 MET A C 1
ATOM 855 O O . MET A 1 105 ? -34.883 1.335 40.034 1.00 77.75 105 MET A O 1
ATOM 859 N N . PHE A 1 106 ? -33.669 -0.315 39.115 1.00 78.69 106 PHE A N 1
ATOM 860 C CA . PHE A 1 106 ? -34.160 -1.348 40.034 1.00 78.69 106 PHE A CA 1
ATOM 861 C C . PHE A 1 106 ? -33.664 -1.145 41.470 1.00 78.69 106 PHE A C 1
ATOM 863 O O . PHE A 1 106 ? -34.437 -1.323 42.410 1.00 78.69 106 PHE A O 1
ATOM 870 N N . VAL A 1 107 ? -32.409 -0.724 41.651 1.00 77.75 107 VAL A N 1
ATOM 871 C CA . VAL A 1 107 ? -31.853 -0.427 42.981 1.00 77.75 107 VAL A CA 1
ATOM 872 C C . VAL A 1 107 ? -32.566 0.769 43.620 1.00 77.75 107 VAL A C 1
ATOM 874 O O . VAL A 1 107 ? -32.943 0.699 44.787 1.00 77.75 107 VAL A O 1
ATOM 877 N N . LEU A 1 108 ? -32.825 1.839 42.861 1.00 74.62 108 LEU A N 1
ATOM 878 C CA . LEU A 1 108 ? -33.564 3.004 43.364 1.00 74.62 108 LEU A CA 1
ATOM 879 C C . LEU A 1 108 ? -35.019 2.668 43.718 1.00 74.62 108 LEU A C 1
ATOM 881 O O . LEU A 1 108 ? -35.511 3.119 44.751 1.00 74.62 108 LEU A O 1
ATOM 885 N N . ALA A 1 109 ? -35.691 1.845 42.908 1.00 73.06 109 ALA A N 1
ATOM 886 C CA . ALA A 1 109 ? -37.048 1.384 43.198 1.00 73.06 109 ALA A CA 1
ATOM 887 C C . ALA A 1 109 ? -37.104 0.517 44.469 1.00 73.06 109 ALA A C 1
ATOM 889 O O . ALA A 1 109 ? -38.001 0.691 45.294 1.00 73.06 109 ALA A O 1
ATOM 890 N N . ALA A 1 110 ? -36.126 -0.373 44.662 1.00 74.81 110 ALA A N 1
ATOM 891 C CA . ALA A 1 110 ? -36.034 -1.211 45.856 1.00 74.81 110 ALA A CA 1
ATOM 892 C C . ALA A 1 110 ? -35.771 -0.382 47.124 1.00 74.81 110 ALA A C 1
ATOM 894 O O . ALA A 1 110 ? -36.435 -0.586 48.136 1.00 74.81 110 ALA A O 1
ATOM 895 N N . ILE A 1 111 ? -34.858 0.592 47.063 1.00 76.25 111 ILE A N 1
ATOM 896 C CA . ILE A 1 111 ? -34.578 1.495 48.191 1.00 76.25 111 ILE A CA 1
ATOM 897 C C . ILE A 1 111 ? -35.807 2.355 48.518 1.00 76.25 111 ILE A C 1
ATOM 899 O O . ILE A 1 111 ? -36.132 2.526 49.689 1.00 76.25 111 ILE A O 1
ATOM 903 N N . GLY A 1 112 ? -36.523 2.853 47.505 1.00 73.12 112 GLY A N 1
ATOM 904 C CA . GLY A 1 112 ? -37.755 3.621 47.700 1.00 73.12 112 GLY A CA 1
ATOM 905 C C . GLY A 1 112 ? -38.861 2.823 48.396 1.00 73.12 112 GLY A C 1
ATOM 906 O O . GLY A 1 112 ? -39.521 3.352 49.282 1.00 73.12 112 GLY A O 1
ATOM 907 N N . LEU A 1 113 ? -39.021 1.541 48.054 1.00 75.62 113 LEU A N 1
ATOM 908 C CA . LEU A 1 113 ? -39.970 0.644 48.724 1.00 75.62 113 LEU A CA 1
ATOM 909 C C . LEU A 1 113 ? -39.578 0.344 50.177 1.00 75.62 113 LEU A C 1
ATOM 911 O O . LEU A 1 113 ? -40.457 0.251 51.023 1.00 75.62 113 LEU A O 1
ATOM 915 N N . ILE A 1 114 ? -38.280 0.223 50.474 1.00 79.56 114 ILE A N 1
ATOM 916 C CA . ILE A 1 114 ? -37.781 -0.016 51.839 1.00 79.56 114 ILE A CA 1
ATOM 917 C C . ILE A 1 114 ? -37.933 1.232 52.720 1.00 79.56 114 ILE A C 1
ATOM 919 O O . ILE A 1 114 ? -38.188 1.106 53.910 1.00 79.56 114 ILE A O 1
ATOM 923 N N . LEU A 1 115 ? -37.766 2.432 52.158 1.00 75.88 115 LEU A N 1
ATOM 924 C CA . LEU A 1 115 ? -37.891 3.690 52.905 1.00 75.88 115 LEU A CA 1
ATOM 925 C C . LEU A 1 115 ? -39.344 4.142 53.113 1.00 75.88 115 LEU A C 1
ATOM 927 O O . LEU A 1 115 ? -39.581 5.025 53.934 1.00 75.88 115 LEU A O 1
ATOM 931 N N . TYR A 1 116 ? -40.294 3.593 52.351 1.00 73.75 116 TYR A N 1
ATOM 932 C CA . TYR A 1 116 ? -41.707 3.993 52.373 1.00 73.75 116 TYR A CA 1
ATOM 933 C C . TYR A 1 116 ? -42.647 2.913 52.951 1.00 73.75 116 TYR A C 1
ATOM 935 O O . TYR A 1 116 ? -43.865 3.090 52.925 1.00 73.75 116 TYR A O 1
ATOM 943 N N . ALA A 1 117 ? -42.094 1.808 53.460 1.00 61.62 117 ALA A N 1
ATOM 944 C CA . ALA A 1 117 ? -42.795 0.762 54.211 1.00 61.62 117 ALA A CA 1
ATOM 945 C C . ALA A 1 117 ? -42.469 0.872 55.707 1.00 61.62 117 ALA A C 1
ATOM 947 O O . ALA A 1 117 ? -43.391 0.628 56.517 1.00 61.62 117 ALA A O 1
#

Secondary structure (DSSP, 8-state):
-EEE-TTS-EEE-------HHHHHHHHH----SSSEEEE-TT--TTEEEEEETTEEEEEEPPTTEEEETTTTEEEE--SS-TTTSTTHHHHHHHHHHHHHHHHHHHHHHHHHHHH--

Sequence (117 aa):
MRGVDCHGVLHEKRQRNLPLELLIIDRLKFNCTTDGLYPDPNKDCYIYHSCLNGIHEIEYCQYPLIFNPEKSKFIIKTHGNDTNNQIWLANEKASMMRVMMILGMFVLAAIGLILYA